Protein AF-A0A415KE57-F1 (afdb_monomer)

Structure (mmCIF, N/CA/C/O backbone):
data_AF-A0A415KE57-F1
#
_entry.id   AF-A0A415KE57-F1
#
loop_
_atom_site.group_PDB
_atom_site.id
_atom_site.type_symbol
_atom_site.label_atom_id
_atom_site.label_alt_id
_atom_site.label_comp_id
_atom_site.label_asym_id
_atom_site.label_entity_id
_atom_site.label_seq_id
_atom_site.pdbx_PDB_ins_code
_atom_site.Cartn_x
_atom_site.Cartn_y
_atom_site.Cartn_z
_atom_site.occupancy
_atom_site.B_iso_or_equiv
_atom_site.auth_seq_id
_atom_site.auth_comp_id
_atom_site.auth_asym_id
_atom_site.auth_atom_id
_atom_site.pdbx_PDB_model_num
ATOM 1 N N . MET A 1 1 ? 10.225 7.692 -14.573 1.00 84.50 1 MET A N 1
ATOM 2 C CA . MET A 1 1 ? 11.064 6.535 -14.187 1.00 84.50 1 MET A CA 1
ATOM 3 C C . MET A 1 1 ? 10.143 5.436 -13.690 1.00 84.50 1 MET A C 1
ATOM 5 O O . MET A 1 1 ? 9.185 5.787 -13.025 1.00 84.50 1 MET A O 1
ATOM 9 N N . MET A 1 2 ? 10.400 4.167 -14.015 1.00 92.06 2 MET A N 1
ATOM 10 C CA . MET A 1 2 ? 9.534 3.051 -13.606 1.00 92.06 2 MET A CA 1
ATOM 11 C C . MET A 1 2 ? 9.771 2.639 -12.150 1.00 92.06 2 MET A C 1
ATOM 13 O O . MET A 1 2 ? 10.895 2.737 -11.643 1.00 92.06 2 MET A O 1
ATOM 17 N N . PHE A 1 3 ? 8.728 2.112 -11.516 1.00 93.75 3 PHE A N 1
ATOM 18 C CA . PHE A 1 3 ? 8.760 1.558 -10.165 1.00 93.75 3 PHE A CA 1
ATOM 19 C C . PHE A 1 3 ? 8.166 0.154 -10.166 1.00 93.75 3 PHE A C 1
ATOM 21 O O . PHE A 1 3 ? 7.277 -0.143 -10.954 1.00 93.75 3 PHE A O 1
ATOM 28 N N . PHE A 1 4 ? 8.646 -0.715 -9.289 1.00 95.31 4 PHE A N 1
ATOM 29 C CA . PHE A 1 4 ? 8.115 -2.062 -9.125 1.00 95.31 4 PHE A CA 1
ATOM 30 C C . PHE A 1 4 ? 7.663 -2.251 -7.683 1.00 95.31 4 PHE A C 1
ATOM 32 O O . PHE A 1 4 ? 8.478 -2.098 -6.766 1.00 95.31 4 PHE A O 1
ATOM 39 N N . ILE A 1 5 ? 6.381 -2.564 -7.488 1.00 95.69 5 ILE A N 1
ATOM 40 C CA . ILE A 1 5 ? 5.836 -2.954 -6.186 1.00 95.69 5 ILE A CA 1
ATOM 41 C C . ILE A 1 5 ? 6.201 -4.417 -5.990 1.00 95.69 5 ILE A C 1
ATOM 43 O O . ILE A 1 5 ? 5.585 -5.313 -6.556 1.00 95.69 5 ILE A O 1
ATOM 47 N N . HIS A 1 6 ? 7.264 -4.651 -5.231 1.00 93.88 6 HIS A N 1
ATOM 48 C CA . HIS A 1 6 ? 7.857 -5.980 -5.116 1.00 93.88 6 HIS A CA 1
ATOM 49 C C . HIS A 1 6 ? 7.328 -6.774 -3.925 1.00 93.88 6 HIS A C 1
ATOM 51 O O . HIS A 1 6 ? 7.640 -7.957 -3.812 1.00 93.88 6 HIS A O 1
ATOM 57 N N . HIS A 1 7 ? 6.621 -6.124 -2.997 1.00 94.88 7 HIS A N 1
ATOM 58 C CA . HIS A 1 7 ? 6.052 -6.800 -1.841 1.00 94.88 7 HIS A CA 1
ATOM 59 C C . HIS A 1 7 ? 4.931 -5.986 -1.189 1.00 94.88 7 HIS A C 1
ATOM 61 O O . HIS A 1 7 ? 5.153 -4.859 -0.73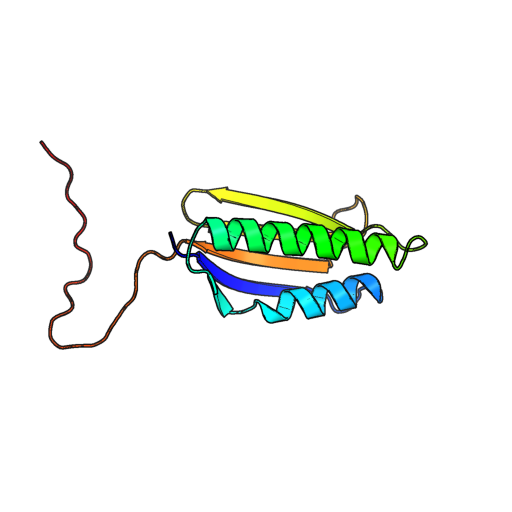3 1.00 94.88 7 HIS A O 1
ATOM 67 N N . VAL A 1 8 ? 3.761 -6.602 -1.061 1.00 95.31 8 VAL A N 1
ATOM 68 C CA . VAL A 1 8 ? 2.634 -6.141 -0.254 1.00 95.31 8 VAL A CA 1
ATOM 69 C C . VAL A 1 8 ? 2.437 -7.102 0.913 1.00 95.31 8 VAL A C 1
ATOM 71 O O . VAL A 1 8 ? 2.089 -8.269 0.745 1.00 95.31 8 VAL A O 1
ATOM 74 N N . GLN A 1 9 ? 2.604 -6.594 2.129 1.00 93.69 9 GLN A N 1
ATOM 75 C CA . GLN A 1 9 ? 2.351 -7.343 3.355 1.00 93.69 9 GLN A CA 1
ATOM 76 C C . GLN A 1 9 ? 1.005 -6.941 3.950 1.00 93.69 9 GLN A C 1
ATOM 78 O O . GLN A 1 9 ? 0.800 -5.769 4.246 1.00 93.69 9 GLN A O 1
ATOM 83 N N . THR A 1 10 ? 0.115 -7.903 4.193 1.00 92.62 10 THR A N 1
ATOM 84 C CA . THR A 1 10 ? -1.183 -7.678 4.857 1.00 92.62 10 THR A CA 1
ATOM 85 C C . THR A 1 10 ? -1.308 -8.455 6.156 1.00 92.62 10 THR A C 1
ATOM 87 O O . THR A 1 10 ? -0.847 -9.595 6.250 1.00 92.62 10 THR A O 1
ATOM 90 N N . TYR A 1 11 ? -2.022 -7.891 7.128 1.00 87.19 11 TYR A N 1
ATOM 91 C CA . TYR A 1 11 ? -2.293 -8.542 8.407 1.00 87.19 11 TYR A CA 1
ATOM 92 C C . TYR A 1 11 ? -3.720 -9.100 8.454 1.00 87.19 11 TYR A C 1
ATOM 94 O O . TYR A 1 11 ? -4.676 -8.431 8.076 1.00 87.19 11 TYR A O 1
ATOM 102 N N . LYS A 1 12 ? -3.870 -10.346 8.930 1.00 68.25 12 LYS A N 1
ATOM 103 C CA . LYS A 1 12 ? -5.166 -11.058 8.970 1.00 68.25 12 LYS A CA 1
ATOM 104 C C . LYS A 1 12 ? -6.052 -10.682 10.160 1.00 68.25 12 LYS A C 1
ATOM 106 O O . LYS A 1 12 ? -7.258 -10.872 10.093 1.00 68.25 12 LYS A O 1
ATOM 111 N N . ASN A 1 13 ? -5.474 -10.176 11.249 1.00 71.62 13 ASN A N 1
ATOM 112 C CA . ASN A 1 13 ? -6.212 -9.858 12.476 1.00 71.62 13 ASN A CA 1
ATOM 113 C C . ASN A 1 13 ? -6.616 -8.375 12.519 1.00 71.62 13 ASN A C 1
ATOM 115 O O . ASN A 1 13 ? -6.300 -7.649 13.459 1.00 71.62 13 ASN A O 1
ATOM 119 N N . VAL A 1 14 ? -7.253 -7.917 11.442 1.00 79.25 14 VAL A N 1
ATOM 120 C CA . VAL A 1 14 ? -7.732 -6.540 11.276 1.00 79.25 14 VAL A CA 1
ATOM 121 C C . VAL A 1 14 ? -9.259 -6.519 11.300 1.00 79.25 14 VAL A C 1
ATOM 123 O O . VAL A 1 14 ? -9.920 -7.518 11.023 1.00 79.25 14 VAL A O 1
ATOM 126 N N . ASN A 1 15 ? -9.847 -5.379 11.657 1.00 85.00 15 ASN A N 1
ATOM 127 C CA . ASN A 1 15 ? -11.295 -5.196 11.547 1.00 85.00 15 ASN A CA 1
ATOM 128 C C . ASN A 1 15 ? -11.740 -5.207 10.069 1.00 85.00 15 ASN A C 1
ATOM 130 O O . ASN A 1 15 ? -10.916 -5.104 9.164 1.00 85.00 15 ASN A O 1
ATOM 134 N N . ARG A 1 16 ? -13.055 -5.264 9.815 1.00 89.38 16 ARG A N 1
ATOM 135 C CA . ARG A 1 16 ? -13.619 -5.262 8.449 1.00 89.38 16 ARG A CA 1
ATOM 136 C C . ARG A 1 16 ? -13.072 -4.125 7.570 1.00 89.38 16 ARG A C 1
ATOM 138 O O . ARG A 1 16 ? -12.769 -4.349 6.408 1.00 89.38 16 ARG A O 1
ATOM 145 N N . LYS A 1 17 ? -12.888 -2.932 8.147 1.00 91.00 17 LYS A N 1
ATOM 146 C CA . LYS A 1 17 ? -12.272 -1.779 7.476 1.00 91.00 17 LYS A CA 1
ATOM 147 C C . LYS A 1 17 ? -10.840 -2.080 7.012 1.00 91.00 17 LYS A C 1
ATOM 149 O O . LYS A 1 17 ? -10.496 -1.813 5.869 1.00 91.00 17 LYS A O 1
ATOM 154 N N . GLY A 1 18 ? -10.004 -2.617 7.899 1.00 91.81 18 GLY A N 1
ATOM 155 C CA . GLY A 1 18 ? -8.637 -3.005 7.565 1.00 91.81 18 GLY A CA 1
ATOM 156 C C . GLY A 1 18 ? -8.586 -4.166 6.574 1.00 91.81 18 GLY A C 1
ATOM 157 O O . GLY A 1 18 ? -7.690 -4.197 5.744 1.00 91.81 18 GLY A O 1
ATOM 158 N N . GLN A 1 19 ? -9.560 -5.078 6.613 1.00 92.25 19 GLN A N 1
ATOM 159 C CA . GLN A 1 19 ? -9.652 -6.173 5.651 1.00 92.25 19 GLN A CA 1
ATOM 160 C C . GLN A 1 19 ? -9.888 -5.647 4.228 1.00 92.25 19 GLN A C 1
ATOM 162 O O . GLN A 1 19 ? -9.130 -6.011 3.336 1.00 92.25 19 GLN A O 1
ATOM 167 N N . GLU A 1 20 ? -10.839 -4.725 4.035 1.00 94.50 20 GLU A N 1
ATOM 168 C CA . GLU A 1 20 ? -11.077 -4.098 2.722 1.00 94.50 20 GLU A CA 1
ATOM 169 C C . GLU A 1 20 ? -9.830 -3.354 2.211 1.00 94.50 20 GLU A C 1
ATOM 171 O O . GLU A 1 20 ? -9.478 -3.462 1.039 1.00 94.50 20 GLU A O 1
ATOM 176 N N . MET A 1 21 ? -9.105 -2.665 3.101 1.00 95.00 21 MET A N 1
ATOM 177 C CA . MET A 1 21 ? -7.829 -2.027 2.757 1.00 95.00 21 MET A CA 1
ATOM 178 C C . MET A 1 21 ? -6.759 -3.049 2.333 1.00 95.00 21 MET A C 1
ATOM 180 O O . MET A 1 21 ? -6.019 -2.813 1.380 1.00 95.00 21 MET A O 1
ATOM 184 N N . CYS A 1 22 ? -6.662 -4.184 3.032 1.00 94.50 22 CYS A N 1
ATOM 185 C CA . CYS A 1 22 ? -5.738 -5.266 2.690 1.00 94.50 22 CYS A CA 1
ATOM 186 C C . CYS A 1 22 ? -6.064 -5.883 1.325 1.00 94.50 22 CYS A C 1
ATOM 188 O O . CYS A 1 22 ? -5.150 -6.120 0.539 1.00 94.50 22 CYS A O 1
ATOM 190 N N . GLU A 1 23 ? -7.344 -6.133 1.042 1.00 94.50 23 GLU A N 1
ATOM 191 C CA . GLU A 1 23 ? -7.806 -6.670 -0.243 1.00 94.50 23 GLU A CA 1
ATOM 192 C C . GLU A 1 23 ? -7.477 -5.712 -1.393 1.00 94.50 23 GLU A C 1
ATOM 194 O O . GLU A 1 23 ? -6.937 -6.147 -2.410 1.00 94.50 23 GLU A O 1
ATOM 199 N N . PHE A 1 24 ? -7.708 -4.408 -1.200 1.00 95.31 24 PHE A N 1
ATOM 200 C CA . PHE A 1 24 ? -7.306 -3.379 -2.159 1.00 95.31 24 PHE A CA 1
ATOM 201 C C . PHE A 1 24 ? -5.789 -3.380 -2.388 1.00 95.31 24 PHE A C 1
ATOM 203 O O . PHE A 1 24 ? -5.338 -3.465 -3.526 1.00 95.31 24 PHE A O 1
ATOM 210 N N . ALA A 1 25 ? -4.987 -3.350 -1.318 1.00 95.25 25 ALA A N 1
ATOM 211 C CA . ALA A 1 25 ? -3.531 -3.288 -1.430 1.00 95.25 25 ALA A CA 1
ATOM 212 C C . ALA A 1 25 ? -2.930 -4.521 -2.127 1.00 95.25 25 ALA A C 1
ATOM 214 O O . ALA A 1 25 ? -1.988 -4.388 -2.906 1.00 95.25 25 ALA A O 1
ATOM 215 N N . GLN A 1 26 ? -3.472 -5.717 -1.871 1.00 95.00 26 GLN A N 1
ATOM 216 C CA . GLN A 1 26 ? -2.991 -6.971 -2.465 1.00 95.00 26 GLN A CA 1
ATOM 217 C C . GLN A 1 26 ? -3.128 -7.017 -3.988 1.00 95.00 26 GLN A C 1
ATOM 219 O O . GLN A 1 26 ? -2.338 -7.698 -4.634 1.00 95.00 26 GLN A O 1
ATOM 224 N N . ALA A 1 27 ? -4.068 -6.271 -4.576 1.00 95.00 27 ALA A N 1
ATOM 225 C CA . ALA A 1 27 ? -4.210 -6.190 -6.030 1.00 95.00 27 ALA A CA 1
ATOM 226 C C . ALA A 1 27 ? -2.973 -5.589 -6.729 1.00 95.00 27 ALA A C 1
ATOM 228 O O . ALA A 1 27 ? -2.787 -5.788 -7.928 1.00 95.00 27 ALA A O 1
ATOM 229 N N . TYR A 1 28 ? -2.129 -4.876 -5.977 1.00 94.94 28 TYR A N 1
ATOM 230 C CA . TYR A 1 28 ? -0.929 -4.210 -6.474 1.00 94.94 28 TYR A CA 1
ATOM 231 C C . TYR A 1 28 ? 0.363 -4.978 -6.135 1.00 94.94 28 TYR A C 1
ATOM 233 O O . TYR A 1 28 ? 1.454 -4.465 -6.377 1.00 94.94 28 TYR A O 1
ATOM 241 N N . ASP A 1 29 ? 0.288 -6.195 -5.585 1.00 95.62 29 ASP A N 1
ATOM 242 C CA . ASP A 1 29 ? 1.486 -7.012 -5.357 1.00 95.62 29 ASP A CA 1
ATOM 243 C C . ASP A 1 29 ? 2.099 -7.480 -6.685 1.00 95.62 29 ASP A C 1
ATOM 245 O O . ASP A 1 29 ? 1.414 -8.019 -7.555 1.00 95.62 29 ASP A O 1
ATOM 249 N N . GLY A 1 30 ? 3.404 -7.259 -6.856 1.00 94.50 30 GLY A N 1
ATOM 250 C CA . GLY A 1 30 ? 4.140 -7.716 -8.032 1.00 94.50 30 GLY A CA 1
ATOM 251 C C . GLY A 1 30 ? 3.850 -6.938 -9.317 1.00 94.50 30 GLY A C 1
ATOM 252 O O . GLY A 1 30 ? 4.070 -7.477 -10.404 1.00 94.50 30 GLY A O 1
ATOM 253 N N . ILE A 1 31 ? 3.373 -5.691 -9.234 1.00 95.12 31 ILE A N 1
ATOM 254 C CA . ILE A 1 31 ? 3.078 -4.879 -10.423 1.00 95.12 31 ILE A CA 1
ATOM 255 C C . ILE A 1 31 ? 4.195 -3.887 -10.767 1.00 95.12 31 ILE A C 1
ATOM 257 O O . ILE A 1 31 ? 4.888 -3.342 -9.902 1.00 95.12 31 ILE A O 1
ATOM 261 N N . LEU A 1 32 ? 4.319 -3.601 -12.063 1.00 95.06 32 LEU A N 1
ATOM 262 C CA . LEU A 1 32 ? 5.174 -2.548 -12.604 1.00 95.06 32 LEU A CA 1
ATOM 263 C C . LEU A 1 32 ? 4.361 -1.262 -12.816 1.00 95.06 32 LEU A C 1
ATOM 265 O O . LEU A 1 32 ? 3.349 -1.266 -13.512 1.00 95.06 32 LEU A O 1
ATOM 269 N N . VAL A 1 33 ? 4.850 -0.154 -12.271 1.00 94.38 33 VAL A N 1
ATOM 270 C CA . VAL A 1 33 ? 4.298 1.195 -12.426 1.00 94.38 33 VAL A CA 1
ATOM 271 C C . VAL A 1 33 ? 5.169 1.967 -13.422 1.00 94.38 33 VAL A C 1
ATOM 273 O O . VAL A 1 33 ? 6.389 2.053 -13.260 1.00 94.38 33 VAL A O 1
ATOM 276 N N . GLN A 1 34 ? 4.552 2.493 -14.484 1.00 91.62 34 GLN A N 1
ATOM 277 C CA . GLN A 1 34 ? 5.257 2.969 -15.686 1.00 91.62 34 GLN A CA 1
ATOM 278 C C . GLN A 1 34 ? 6.128 4.208 -15.449 1.00 91.62 34 GLN A C 1
ATOM 280 O O . GLN A 1 34 ? 7.226 4.334 -15.998 1.00 91.62 34 GLN A O 1
ATOM 285 N N . ASP A 1 35 ? 5.658 5.134 -14.628 1.00 91.69 35 ASP A N 1
ATOM 286 C CA . ASP A 1 35 ? 6.311 6.419 -14.442 1.00 91.69 35 ASP A CA 1
ATOM 287 C C . ASP A 1 35 ? 5.961 7.046 -13.086 1.00 91.69 35 ASP A C 1
ATOM 289 O O . ASP A 1 35 ? 5.236 6.478 -12.271 1.00 91.69 35 ASP A O 1
ATOM 293 N N . GLU A 1 36 ? 6.539 8.217 -12.828 1.00 90.81 36 GLU A N 1
ATOM 294 C CA . GLU A 1 36 ? 6.370 8.934 -11.564 1.00 90.81 36 GLU A CA 1
ATOM 295 C C . GLU A 1 36 ? 4.959 9.503 -11.402 1.00 90.81 36 GLU A C 1
ATOM 297 O O . GLU A 1 36 ? 4.445 9.508 -10.290 1.00 90.81 36 GLU A O 1
ATOM 302 N N . CYS A 1 37 ? 4.301 9.899 -12.496 1.00 93.00 37 CYS A N 1
ATOM 303 C CA . CYS A 1 37 ? 2.924 10.380 -12.452 1.00 93.00 37 CYS A CA 1
ATOM 304 C C . CYS A 1 37 ? 1.963 9.231 -12.133 1.00 93.00 37 CYS A C 1
ATOM 306 O O . CYS A 1 37 ? 1.069 9.396 -11.305 1.00 93.00 37 CYS A O 1
ATOM 308 N N . ALA A 1 38 ? 2.191 8.045 -12.707 1.00 94.69 38 ALA A N 1
ATOM 309 C CA . ALA A 1 38 ? 1.454 6.837 -12.340 1.00 94.69 38 ALA A CA 1
ATOM 310 C C . ALA A 1 38 ? 1.682 6.445 -10.866 1.00 94.69 38 ALA A C 1
ATOM 312 O O . ALA A 1 38 ? 0.746 6.029 -10.188 1.00 94.69 38 ALA A O 1
ATOM 313 N N . MET A 1 39 ? 2.903 6.616 -10.348 1.00 93.12 39 MET A N 1
ATOM 314 C CA . MET A 1 39 ? 3.222 6.333 -8.945 1.00 93.12 39 MET A CA 1
ATOM 315 C C . MET A 1 39 ? 2.570 7.326 -7.971 1.00 93.12 39 MET A C 1
ATOM 317 O O . MET A 1 39 ? 2.064 6.915 -6.928 1.00 93.12 39 MET A O 1
ATOM 321 N N . ASP A 1 40 ? 2.556 8.617 -8.310 1.00 92.50 40 ASP A N 1
ATOM 322 C CA . ASP A 1 40 ? 1.871 9.658 -7.534 1.00 92.50 40 ASP A CA 1
ATOM 323 C C . ASP A 1 40 ? 0.347 9.477 -7.571 1.00 92.50 40 ASP A C 1
ATOM 325 O O . ASP A 1 40 ? -0.309 9.531 -6.532 1.00 92.50 40 ASP A O 1
ATOM 329 N N . SER A 1 41 ? -0.201 9.136 -8.743 1.00 95.56 41 SER A N 1
ATOM 330 C CA . SER A 1 41 ? -1.622 8.798 -8.898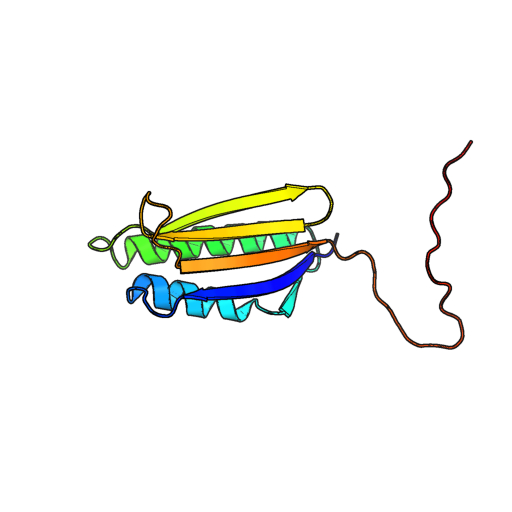 1.00 95.56 41 SER A CA 1
ATOM 331 C C . SER A 1 41 ? -1.999 7.612 -8.015 1.00 95.56 41 SER A C 1
ATOM 333 O O . SER A 1 41 ? -2.946 7.705 -7.241 1.00 95.56 41 SER A O 1
ATOM 335 N N . LEU A 1 42 ? -1.205 6.536 -8.047 1.00 95.12 42 LEU A N 1
ATOM 336 C CA . LEU A 1 42 ? -1.435 5.364 -7.209 1.00 95.12 42 LEU A CA 1
ATOM 337 C C . LEU A 1 42 ? -1.380 5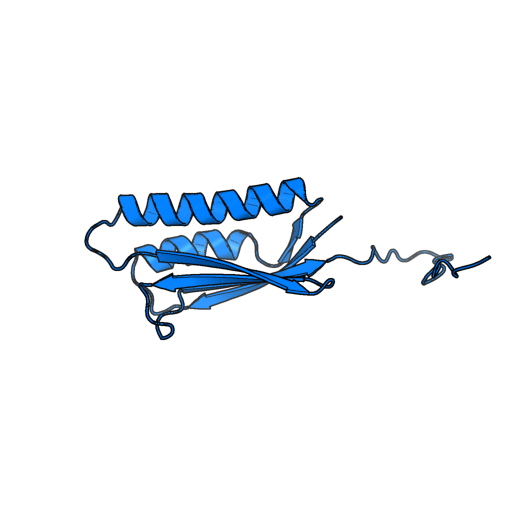.712 -5.717 1.00 95.12 42 LEU A C 1
ATOM 339 O O . LEU A 1 42 ? -2.220 5.265 -4.940 1.00 95.12 42 LEU A O 1
ATOM 343 N N . LYS A 1 43 ? -0.416 6.536 -5.299 1.00 94.31 43 LYS A N 1
ATOM 344 C CA . LYS A 1 43 ? -0.344 7.022 -3.917 1.00 94.31 43 LYS A CA 1
ATOM 345 C C . LYS A 1 43 ? -1.630 7.758 -3.521 1.00 94.31 43 LYS A C 1
ATOM 347 O O . LYS A 1 43 ? -2.181 7.483 -2.457 1.00 94.31 43 LYS A O 1
ATOM 352 N N . CYS A 1 44 ? -2.116 8.646 -4.388 1.00 95.31 44 CYS A N 1
ATOM 353 C CA . CYS A 1 44 ? -3.349 9.394 -4.169 1.00 95.31 44 CYS A CA 1
ATOM 354 C C . CYS A 1 44 ? -4.569 8.464 -4.057 1.00 95.31 44 CYS A C 1
ATOM 356 O O . CYS A 1 44 ? -5.384 8.646 -3.155 1.00 95.31 44 CYS A O 1
ATOM 358 N N . GLU A 1 45 ? -4.652 7.413 -4.883 1.00 96.31 45 GLU A N 1
ATOM 359 C CA . GLU A 1 45 ? -5.703 6.390 -4.774 1.00 96.31 45 GLU A CA 1
ATOM 360 C C . GLU A 1 45 ? -5.684 5.692 -3.404 1.00 96.31 45 GLU A C 1
ATOM 362 O O . GLU A 1 45 ? -6.728 5.537 -2.772 1.00 96.31 45 GLU A O 1
ATOM 367 N N . PHE A 1 46 ? -4.506 5.329 -2.882 1.00 95.44 46 PHE A N 1
ATOM 368 C CA . PHE A 1 46 ? -4.389 4.767 -1.529 1.00 95.44 46 PHE A CA 1
ATOM 369 C C . PHE A 1 46 ? -4.878 5.743 -0.445 1.00 95.44 46 PHE A C 1
ATOM 371 O O . PHE A 1 46 ? -5.554 5.331 0.503 1.00 95.44 46 PHE A O 1
ATOM 378 N N . GLU A 1 47 ? -4.549 7.032 -0.564 1.00 95.56 47 GLU A N 1
ATOM 379 C CA . GLU A 1 47 ? -5.016 8.073 0.359 1.00 95.56 47 GLU A CA 1
ATOM 380 C C . GLU A 1 47 ? -6.543 8.259 0.289 1.00 95.56 47 GLU A C 1
ATOM 382 O O . GLU A 1 47 ? -7.201 8.401 1.328 1.00 95.56 47 GLU A O 1
ATOM 387 N N . GLU A 1 48 ? -7.121 8.194 -0.912 1.00 97.00 48 GLU A N 1
ATOM 388 C CA . GLU A 1 48 ? -8.562 8.298 -1.140 1.00 97.00 48 GLU A CA 1
ATOM 389 C C . GLU A 1 48 ? -9.320 7.088 -0.580 1.00 97.00 48 GLU A C 1
ATOM 391 O O . GLU A 1 48 ? -10.280 7.267 0.171 1.00 97.00 48 GLU A O 1
ATOM 396 N N . VAL A 1 49 ? -8.844 5.864 -0.825 1.00 96.44 49 VAL A N 1
ATOM 397 C CA . VAL A 1 49 ? -9.438 4.638 -0.260 1.00 96.44 49 VAL A CA 1
ATOM 398 C C . VAL A 1 49 ? -9.398 4.662 1.269 1.00 96.44 49 VAL A C 1
ATOM 400 O O . VAL A 1 49 ? -10.381 4.323 1.931 1.00 96.44 49 VAL A O 1
ATOM 403 N N . VAL A 1 50 ? -8.296 5.129 1.869 1.00 95.38 50 VAL A N 1
ATOM 404 C CA . VAL A 1 50 ? -8.207 5.320 3.327 1.00 95.38 50 VAL A CA 1
ATOM 405 C C . VAL A 1 50 ? -9.273 6.297 3.828 1.00 95.38 50 VAL A C 1
ATOM 407 O O . VAL A 1 50 ? -9.877 6.065 4.884 1.00 95.38 50 VAL A O 1
ATOM 410 N N . LYS A 1 51 ? -9.518 7.386 3.095 1.00 95.75 51 LYS A N 1
ATOM 411 C CA . LYS A 1 51 ? -10.548 8.371 3.429 1.00 95.75 51 LYS A CA 1
ATOM 412 C C . LYS A 1 51 ? -11.952 7.770 3.300 1.00 95.75 51 LYS A C 1
ATOM 414 O O . LYS A 1 51 ? -12.697 7.810 4.280 1.00 95.75 51 LYS A O 1
ATOM 419 N N . GLU A 1 52 ? -12.268 7.130 2.176 1.00 96.69 52 GLU A N 1
ATOM 420 C CA . GLU A 1 52 ? -13.566 6.494 1.924 1.00 96.69 52 GLU A CA 1
ATOM 421 C C . GLU A 1 52 ? -13.892 5.444 2.996 1.00 96.69 52 GLU A C 1
ATOM 423 O O . GLU A 1 52 ? -14.961 5.469 3.610 1.00 96.69 52 GLU A O 1
ATOM 428 N N . LEU A 1 53 ? -12.941 4.561 3.312 1.00 95.19 53 LEU A N 1
ATOM 429 C CA . LEU A 1 53 ? -13.110 3.540 4.346 1.00 95.19 5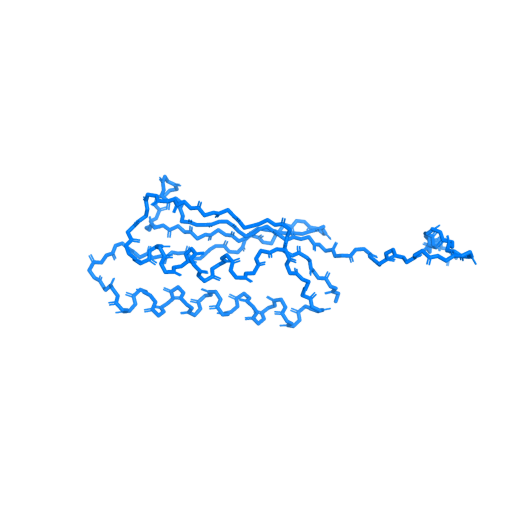3 LEU A CA 1
ATOM 430 C C . LEU A 1 53 ? -13.303 4.147 5.742 1.00 95.19 53 LEU A C 1
ATOM 432 O O . LEU A 1 53 ? -14.024 3.593 6.580 1.00 95.19 53 LEU A O 1
ATOM 436 N N . ASN A 1 54 ? -12.677 5.289 6.026 1.00 94.62 54 ASN A N 1
ATOM 437 C CA . ASN A 1 54 ? -12.899 6.011 7.274 1.00 94.62 54 ASN A CA 1
ATOM 438 C C . ASN A 1 54 ? -14.294 6.637 7.358 1.00 94.62 54 ASN A C 1
ATOM 440 O O . ASN A 1 54 ? -14.892 6.588 8.434 1.00 94.62 54 ASN A O 1
ATOM 444 N N . GLU A 1 55 ? -14.815 7.169 6.253 1.00 95.50 55 GLU A N 1
ATOM 445 C CA . GLU A 1 55 ? -16.171 7.723 6.157 1.00 95.50 55 GLU A CA 1
ATOM 446 C C . GLU A 1 55 ? -17.246 6.627 6.213 1.00 95.50 55 GLU A C 1
ATOM 448 O O . GLU A 1 55 ? -18.243 6.776 6.919 1.00 95.50 55 GLU A O 1
ATOM 453 N N . LYS A 1 56 ? -17.007 5.483 5.561 1.00 96.12 56 LYS A N 1
ATOM 454 C CA . LYS A 1 56 ? -17.887 4.302 5.562 1.00 96.12 56 LYS A CA 1
ATOM 455 C C . LYS A 1 56 ? -18.037 3.668 6.948 1.00 96.12 56 LYS A C 1
ATOM 457 O O . LYS A 1 56 ? -19.087 3.117 7.277 1.00 96.12 56 LYS A O 1
ATOM 462 N N . TYR A 1 57 ? -17.000 3.750 7.783 1.00 92.81 57 TYR A N 1
ATOM 463 C CA . TYR A 1 57 ? -16.975 3.163 9.127 1.00 92.81 57 TYR A CA 1
ATOM 464 C C . TYR A 1 57 ? -16.530 4.192 10.188 1.00 92.81 57 TYR A C 1
ATOM 466 O O . TYR A 1 57 ? -15.431 4.063 10.757 1.00 92.81 57 TYR A O 1
ATOM 474 N N . PRO A 1 58 ? -17.382 5.185 10.513 1.00 89.94 58 PRO A N 1
ATOM 475 C CA . PRO A 1 58 ? -17.016 6.316 11.371 1.00 89.94 58 PRO A CA 1
ATOM 476 C C . PRO A 1 58 ? -16.802 5.920 12.840 1.00 89.94 58 PRO A C 1
ATOM 478 O O . PRO A 1 58 ? -16.034 6.56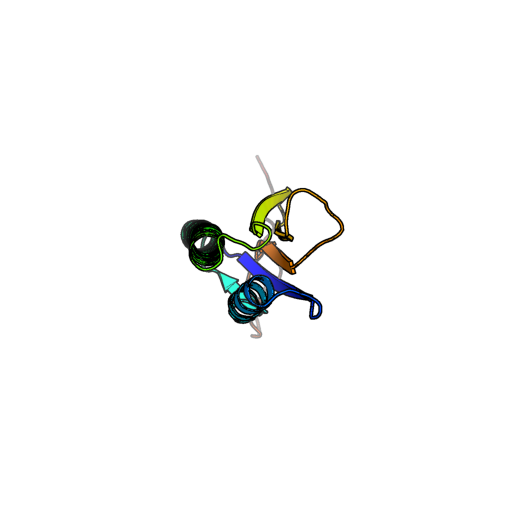1 13.551 1.00 89.94 58 PRO A O 1
ATOM 481 N N . ASN A 1 59 ? -17.435 4.830 13.289 1.00 89.94 59 ASN A N 1
ATOM 482 C CA . ASN A 1 59 ? -17.353 4.335 14.670 1.00 89.94 59 ASN A CA 1
ATOM 483 C C . ASN A 1 59 ? -16.130 3.436 14.937 1.00 89.94 59 ASN A C 1
ATOM 485 O O . ASN A 1 59 ? -15.921 2.990 16.062 1.00 89.94 59 ASN A O 1
ATOM 489 N N . GLN A 1 60 ? -15.336 3.119 13.910 1.00 88.44 60 GLN A N 1
ATOM 490 C CA . GLN A 1 60 ? -14.127 2.301 14.040 1.00 88.44 60 GLN A CA 1
ATOM 491 C C . GLN A 1 60 ? -12.880 3.189 14.087 1.00 88.44 60 GLN A C 1
ATOM 493 O O . GLN A 1 60 ? -12.886 4.300 13.557 1.00 88.44 60 GLN A O 1
ATOM 498 N N . LYS A 1 61 ? -11.770 2.670 14.638 1.00 89.19 61 LYS A N 1
ATOM 499 C CA . LYS A 1 61 ? -10.462 3.350 14.580 1.00 89.19 61 LYS A CA 1
ATOM 500 C C . LYS A 1 61 ? -10.154 3.810 13.148 1.00 89.19 61 LYS A C 1
ATOM 502 O O . LYS A 1 61 ? -10.468 3.108 12.180 1.00 89.19 61 LYS A O 1
ATOM 507 N N . LYS A 1 62 ? -9.577 5.007 13.022 1.00 91.56 62 LYS A N 1
ATOM 508 C CA . LYS A 1 62 ? -9.253 5.600 11.722 1.00 91.56 62 LYS A CA 1
ATOM 509 C C . LYS A 1 62 ? -8.041 4.910 11.107 1.00 91.56 62 LYS A C 1
ATOM 511 O O . LYS A 1 62 ? -7.053 4.702 11.804 1.00 91.56 62 LYS A O 1
ATOM 516 N N . LEU A 1 63 ? -8.113 4.584 9.824 1.00 93.12 63 LEU A N 1
ATOM 517 C CA . LEU A 1 63 ? -6.936 4.252 9.033 1.00 93.12 63 LEU A CA 1
ATOM 518 C C . LEU A 1 63 ? -6.095 5.512 8.836 1.00 93.12 63 LEU A C 1
ATOM 520 O O . LEU A 1 63 ? -6.646 6.592 8.613 1.00 93.12 63 LEU A O 1
ATOM 524 N N . LYS A 1 64 ? -4.776 5.362 8.909 1.00 92.62 64 LYS A N 1
ATOM 525 C CA . LYS A 1 64 ? -3.809 6.398 8.556 1.00 92.62 64 LYS A CA 1
ATOM 526 C C . LYS A 1 64 ? -2.860 5.856 7.506 1.00 92.62 64 LYS A C 1
ATOM 528 O O . LYS A 1 64 ? -2.290 4.785 7.703 1.00 92.62 64 LYS A O 1
ATOM 533 N N . PHE A 1 65 ? -2.693 6.619 6.435 1.00 93.69 65 PHE A N 1
ATOM 534 C CA . PHE A 1 65 ? -1.676 6.391 5.423 1.00 93.69 65 PHE A CA 1
ATOM 535 C C . PHE A 1 65 ? -0.397 7.136 5.809 1.00 93.69 65 PHE A C 1
ATOM 537 O O . PHE A 1 65 ? -0.450 8.297 6.218 1.00 93.69 65 PHE A O 1
ATOM 544 N N . ASN A 1 66 ? 0.747 6.475 5.682 1.00 90.88 66 ASN A N 1
ATOM 545 C CA . ASN A 1 66 ? 2.054 7.092 5.823 1.00 90.88 66 ASN A CA 1
ATOM 546 C C . ASN A 1 66 ? 2.952 6.622 4.676 1.00 90.88 66 ASN A C 1
ATOM 548 O O . ASN A 1 66 ? 3.385 5.467 4.638 1.00 90.88 66 ASN A O 1
ATOM 552 N N . GLY A 1 67 ? 3.196 7.531 3.734 1.00 84.25 67 GLY A N 1
ATOM 553 C CA . GLY A 1 67 ? 4.091 7.311 2.610 1.00 84.25 67 GLY A CA 1
ATOM 554 C C . GLY A 1 67 ? 5.507 7.721 2.979 1.00 84.25 67 GLY A C 1
ATOM 555 O O . GLY A 1 67 ? 5.837 8.903 2.897 1.00 84.25 67 GLY A O 1
ATOM 556 N N . HIS A 1 68 ? 6.345 6.762 3.373 1.00 75.31 68 HIS A N 1
ATOM 557 C CA . HIS A 1 68 ? 7.764 7.027 3.545 1.00 75.31 68 HIS A CA 1
ATOM 558 C C . HIS A 1 68 ? 8.456 6.873 2.189 1.00 75.31 68 HIS A C 1
ATOM 560 O O . HIS A 1 68 ? 8.661 5.762 1.691 1.00 75.31 68 HIS A O 1
ATOM 566 N N . ASN A 1 69 ? 8.817 8.003 1.584 1.00 67.50 69 ASN A N 1
ATOM 567 C CA . ASN A 1 69 ? 9.734 7.995 0.453 1.00 67.50 69 ASN A CA 1
ATOM 568 C C . ASN A 1 69 ? 11.102 7.585 1.004 1.00 67.50 69 ASN A C 1
ATOM 570 O O . ASN A 1 69 ? 11.695 8.330 1.780 1.00 67.50 69 ASN A O 1
ATOM 574 N N . GLY A 1 70 ? 11.560 6.379 0.672 1.00 60.22 70 GLY A N 1
ATOM 575 C CA . GLY A 1 70 ? 12.927 5.977 0.980 1.00 60.22 70 GLY A CA 1
ATOM 576 C C . GLY A 1 70 ? 13.928 6.762 0.129 1.00 60.22 70 GLY A C 1
ATOM 577 O O . GLY A 1 70 ? 13.558 7.603 -0.694 1.00 60.22 70 GLY A O 1
ATOM 578 N N . ASP A 1 71 ? 15.211 6.482 0.342 1.00 61.41 71 ASP A N 1
ATOM 579 C CA . ASP A 1 71 ? 16.316 6.998 -0.465 1.00 61.41 71 ASP A CA 1
ATOM 580 C C . ASP A 1 71 ? 16.149 6.725 -1.976 1.00 61.41 71 ASP A C 1
ATOM 582 O O . ASP A 1 71 ? 15.217 6.067 -2.436 1.00 61.41 71 ASP A O 1
ATOM 586 N N . SER A 1 72 ? 17.126 7.184 -2.764 1.00 64.62 72 SER A N 1
ATOM 587 C CA . SER A 1 72 ? 17.205 7.130 -4.238 1.00 64.62 72 SER A CA 1
ATOM 588 C C . SER A 1 72 ? 16.861 5.785 -4.928 1.00 64.62 72 SER A C 1
ATOM 590 O O . SER A 1 72 ? 16.783 5.739 -6.160 1.00 64.62 72 SER A O 1
ATOM 592 N N . SER A 1 73 ? 16.680 4.691 -4.183 1.00 77.31 73 SER A N 1
ATOM 593 C CA . SER A 1 73 ? 16.406 3.327 -4.646 1.00 77.31 73 SER A CA 1
ATOM 594 C C . SER A 1 73 ? 14.947 2.859 -4.511 1.00 77.31 73 SER A C 1
ATOM 596 O O . SER A 1 73 ? 14.593 1.885 -5.178 1.00 77.31 73 SER A O 1
ATOM 598 N N . GLY A 1 74 ? 14.082 3.509 -3.723 1.00 85.69 74 GLY A N 1
ATOM 599 C CA . GLY A 1 74 ? 12.716 3.018 -3.493 1.00 85.69 74 GLY A CA 1
ATOM 600 C C . GLY A 1 74 ? 12.031 3.611 -2.265 1.00 85.69 74 GLY A C 1
ATOM 601 O O . GLY A 1 74 ? 12.472 4.613 -1.719 1.00 85.69 74 GLY A O 1
ATOM 602 N N . GLY A 1 75 ? 10.938 2.996 -1.821 1.00 91.81 75 GLY A N 1
ATOM 603 C CA . GLY A 1 75 ? 10.203 3.452 -0.646 1.00 91.81 75 GLY A CA 1
ATOM 604 C C . GLY A 1 75 ? 9.231 2.418 -0.102 1.00 91.81 75 GLY A C 1
ATOM 605 O O . GLY A 1 75 ? 9.097 1.308 -0.626 1.00 91.81 75 GLY A O 1
ATOM 606 N N . GLN A 1 76 ? 8.566 2.788 0.987 1.00 93.00 76 GLN A N 1
ATOM 607 C CA . GLN A 1 76 ? 7.537 1.960 1.595 1.00 93.00 76 GLN A CA 1
ATOM 608 C C . GLN A 1 76 ? 6.365 2.823 2.051 1.00 93.00 76 GLN A C 1
ATOM 610 O O . GLN A 1 76 ? 6.529 3.834 2.736 1.00 93.00 76 GLN A O 1
ATOM 615 N N . TRP A 1 77 ? 5.161 2.390 1.704 1.00 94.31 77 TRP A N 1
ATOM 616 C CA . TRP A 1 77 ? 3.933 2.924 2.270 1.00 94.31 77 TRP A CA 1
ATOM 617 C C . TRP A 1 77 ? 3.446 2.012 3.384 1.00 94.31 77 TRP A C 1
ATOM 619 O O . TRP A 1 77 ? 3.507 0.788 3.280 1.00 94.31 77 TRP A O 1
ATOM 629 N N . SER A 1 78 ? 2.964 2.622 4.459 1.00 92.75 78 SER A N 1
ATOM 630 C CA . SER A 1 78 ? 2.416 1.924 5.616 1.00 92.75 78 SER A CA 1
ATOM 631 C C . SER A 1 78 ? 1.017 2.438 5.905 1.00 92.75 78 SER A C 1
ATOM 633 O O . SER A 1 78 ? 0.768 3.646 5.900 1.00 92.75 78 SER A O 1
ATOM 635 N N . ILE A 1 79 ? 0.097 1.510 6.149 1.00 93.38 79 ILE A N 1
ATOM 636 C CA . ILE A 1 79 ? -1.259 1.821 6.574 1.00 93.38 79 ILE A CA 1
ATOM 637 C C . ILE A 1 79 ? -1.483 1.179 7.938 1.00 93.38 79 ILE A C 1
ATOM 639 O O . ILE A 1 79 ? -1.263 -0.022 8.118 1.00 93.38 79 ILE A O 1
ATOM 643 N N . LYS A 1 80 ? -1.937 1.982 8.904 1.00 91.88 80 LYS A N 1
ATOM 644 C CA . LYS A 1 80 ? -2.179 1.549 10.288 1.00 91.88 80 LYS A CA 1
ATOM 645 C C . LYS A 1 80 ?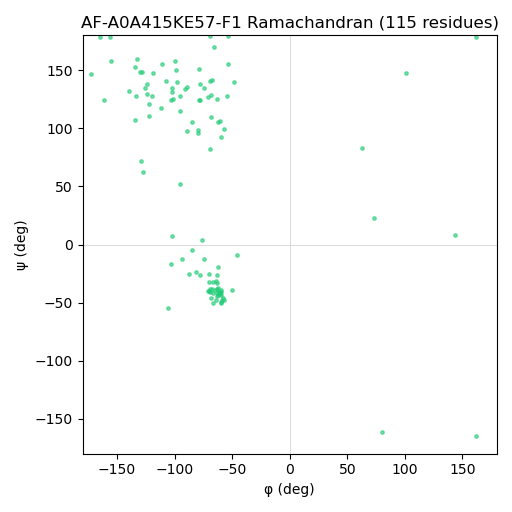 -3.527 2.006 10.833 1.00 91.88 80 LYS A C 1
ATOM 647 O O . LYS A 1 80 ? -4.126 2.954 10.326 1.00 91.88 80 LYS A O 1
ATOM 652 N N . LEU A 1 81 ? -4.002 1.327 11.878 1.00 89.44 81 LEU A N 1
ATOM 653 C CA . LEU A 1 81 ? -5.227 1.676 12.604 1.00 89.44 81 LEU A CA 1
ATOM 654 C C . LEU A 1 81 ? -4.9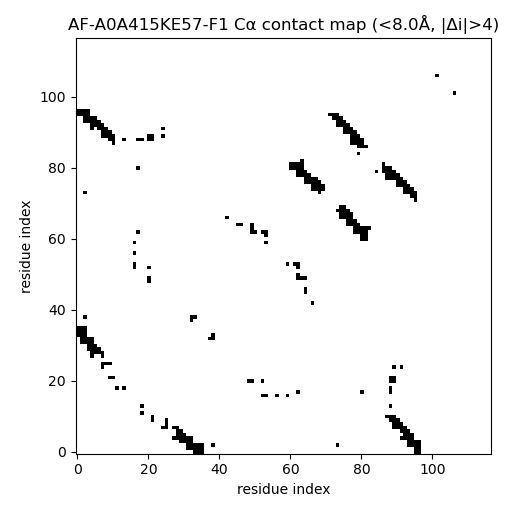17 2.530 13.840 1.00 89.44 81 LEU A C 1
ATOM 656 O O . LEU A 1 81 ? -4.378 2.049 14.834 1.00 89.44 81 LEU A O 1
ATOM 660 N N . GLY A 1 82 ? -5.386 3.775 13.829 1.00 84.50 82 GLY A N 1
ATOM 661 C CA . GLY A 1 82 ? -5.182 4.739 14.908 1.00 84.50 82 GLY A CA 1
ATOM 662 C C . GLY A 1 82 ? -3.807 5.408 14.863 1.00 84.50 82 GLY A C 1
ATOM 663 O O . GLY A 1 82 ? -3.151 5.455 13.826 1.00 84.50 82 GLY A O 1
ATOM 664 N N . ASP A 1 83 ? -3.405 5.986 15.993 1.00 76.31 83 ASP A N 1
ATOM 665 C CA . ASP A 1 83 ? -2.107 6.662 16.147 1.00 76.31 83 ASP A CA 1
ATOM 666 C C . ASP A 1 83 ? -0.976 5.716 16.571 1.00 76.31 83 ASP A C 1
ATOM 668 O O . ASP A 1 83 ? 0.188 5.963 16.256 1.00 76.31 83 ASP A O 1
ATOM 672 N N . ASP A 1 84 ? -1.322 4.617 17.238 1.00 72.44 84 ASP A N 1
ATOM 673 C CA . ASP A 1 84 ? -0.363 3.672 17.799 1.00 72.44 84 ASP A CA 1
ATOM 674 C C . ASP A 1 84 ? 0.238 2.749 16.729 1.00 72.44 84 ASP A C 1
ATOM 676 O O . ASP A 1 84 ? -0.471 2.253 15.849 1.00 72.44 84 ASP A O 1
ATOM 680 N N . ASP A 1 85 ? 1.545 2.505 16.815 1.00 68.31 85 ASP A N 1
ATOM 681 C CA . ASP A 1 85 ? 2.283 1.694 15.840 1.00 68.31 85 A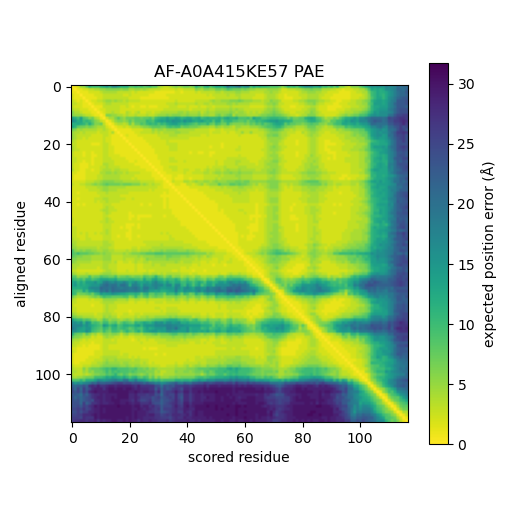SP A CA 1
ATOM 682 C C . ASP A 1 85 ? 2.009 0.184 15.968 1.00 68.31 85 ASP A C 1
ATOM 684 O O . ASP A 1 85 ? 2.285 -0.582 15.051 1.00 68.31 85 ASP A O 1
ATOM 688 N N . SER A 1 86 ? 1.367 -0.255 17.055 1.00 75.75 86 SER A N 1
ATOM 689 C CA . SER A 1 86 ? 1.087 -1.674 17.321 1.00 75.75 86 SER A CA 1
ATOM 690 C C . SER A 1 86 ? -0.064 -2.255 16.489 1.00 75.75 86 SER A C 1
ATOM 692 O O . SER A 1 86 ? -0.453 -3.400 16.710 1.00 75.75 86 SER A O 1
ATOM 694 N N . ASN A 1 87 ? -0.657 -1.489 15.565 1.00 84.62 87 ASN A N 1
ATOM 695 C CA . ASN A 1 87 ? -1.805 -1.930 14.763 1.00 84.62 87 ASN A CA 1
ATOM 696 C C . ASN A 1 87 ? -1.572 -1.747 13.251 1.00 84.62 87 ASN A C 1
ATOM 698 O O . ASN A 1 87 ? -2.305 -0.978 12.609 1.00 84.62 87 ASN A O 1
ATOM 702 N N . PRO A 1 88 ? -0.567 -2.422 12.665 1.00 89.00 88 PRO A N 1
ATOM 703 C CA . PRO A 1 88 ? -0.351 -2.379 11.227 1.00 89.00 88 PRO A CA 1
ATOM 704 C C . PRO A 1 88 ? -1.489 -3.086 10.482 1.00 89.00 88 PRO A C 1
ATOM 706 O O . PRO A 1 88 ? -2.007 -4.112 10.925 1.00 89.00 88 PRO A O 1
ATOM 709 N N . VAL A 1 89 ? -1.883 -2.525 9.339 1.00 92.69 89 VAL A N 1
ATOM 710 C CA . VAL A 1 89 ? -2.892 -3.106 8.440 1.00 92.69 89 VAL A CA 1
ATOM 711 C C . VAL A 1 89 ? -2.218 -3.684 7.212 1.00 92.69 89 VAL A C 1
ATOM 713 O O . VAL A 1 89 ? -2.376 -4.870 6.926 1.00 92.69 89 VAL A O 1
ATOM 716 N N . CYS A 1 90 ? -1.430 -2.867 6.515 1.00 93.81 90 CYS A N 1
ATOM 717 C CA . CYS A 1 90 ? -0.604 -3.337 5.416 1.00 93.81 90 CYS A CA 1
ATOM 718 C C . CYS A 1 90 ? 0.619 -2.447 5.169 1.00 93.81 90 CYS A C 1
ATOM 720 O O . CYS A 1 90 ? 0.643 -1.273 5.547 1.00 93.81 90 CYS A O 1
ATOM 722 N N . TYR A 1 91 ? 1.622 -3.038 4.520 1.00 94.19 91 TYR A N 1
ATOM 723 C CA . TYR A 1 91 ? 2.817 -2.369 4.017 1.00 94.19 91 TYR A CA 1
ATOM 724 C C . TYR A 1 91 ? 2.961 -2.630 2.521 1.00 94.19 91 TYR A C 1
ATOM 726 O O . TYR A 1 91 ? 2.771 -3.760 2.077 1.00 94.19 91 TYR A O 1
ATOM 734 N N . ILE A 1 92 ? 3.334 -1.603 1.765 1.00 95.44 92 ILE A N 1
ATOM 735 C CA . ILE A 1 92 ? 3.567 -1.661 0.323 1.00 95.44 92 ILE A CA 1
ATOM 736 C C . ILE A 1 92 ? 4.996 -1.200 0.081 1.00 95.44 92 ILE A C 1
ATOM 738 O O . ILE A 1 92 ? 5.312 -0.029 0.276 1.00 95.44 92 ILE A O 1
ATOM 742 N N . SER A 1 93 ? 5.867 -2.118 -0.318 1.00 94.69 93 SER A N 1
ATOM 743 C CA . SER A 1 93 ? 7.263 -1.832 -0.633 1.00 94.69 93 SER A CA 1
ATOM 744 C C . SER A 1 93 ? 7.472 -1.774 -2.138 1.00 94.69 93 SER A C 1
ATOM 746 O O . SER A 1 93 ? 7.066 -2.675 -2.877 1.00 94.69 93 SER A O 1
ATOM 748 N N . TYR A 1 94 ? 8.142 -0.717 -2.584 1.00 94.62 94 TYR A N 1
ATOM 749 C CA . TYR A 1 94 ? 8.445 -0.501 -3.988 1.00 94.62 94 TYR A CA 1
ATOM 750 C C . TYR A 1 94 ? 9.894 -0.084 -4.192 1.00 94.62 94 TYR A C 1
ATOM 752 O O . TYR A 1 94 ? 10.531 0.528 -3.336 1.00 94.62 94 TYR A O 1
ATOM 760 N N . SER A 1 95 ? 10.412 -0.398 -5.373 1.00 93.69 95 SER A N 1
ATOM 761 C CA . SER A 1 95 ? 11.775 -0.071 -5.776 1.00 93.69 95 SER A CA 1
ATOM 762 C C . SER A 1 95 ? 11.789 0.603 -7.137 1.00 93.69 95 SER A C 1
ATOM 764 O O . SER A 1 95 ? 10.963 0.320 -8.005 1.00 93.69 95 SER A O 1
ATOM 766 N N . LYS A 1 96 ? 12.762 1.486 -7.339 1.00 92.88 96 LYS A N 1
ATOM 767 C CA . LYS A 1 96 ? 13.014 2.127 -8.625 1.00 92.88 96 LYS A CA 1
ATOM 768 C C . LYS A 1 96 ? 13.600 1.101 -9.596 1.00 92.88 96 LYS A C 1
ATOM 770 O O . LYS A 1 96 ? 14.611 0.463 -9.297 1.00 92.88 96 LYS A O 1
ATOM 775 N N . VAL A 1 97 ? 13.004 0.945 -10.773 1.00 90.56 97 VAL A N 1
ATOM 776 C CA . VAL A 1 97 ? 13.487 -0.019 -11.770 1.00 90.56 97 VAL A CA 1
ATOM 777 C C . VAL A 1 97 ? 14.705 0.553 -12.489 1.00 90.56 97 VAL A C 1
ATOM 779 O O . VAL A 1 97 ? 14.655 1.648 -13.050 1.00 90.56 97 VAL A O 1
ATOM 782 N N . ARG A 1 98 ? 15.818 -0.191 -12.473 1.00 88.94 98 ARG A N 1
ATOM 783 C CA . ARG A 1 98 ? 17.081 0.220 -13.119 1.00 88.94 98 ARG A CA 1
ATOM 784 C C . ARG A 1 98 ? 17.085 0.015 -14.633 1.00 88.94 98 ARG A C 1
ATOM 786 O O . ARG A 1 98 ? 17.832 0.688 -15.331 1.00 88.94 98 ARG A O 1
ATOM 793 N N . GLY A 1 99 ? 16.287 -0.922 -15.123 1.00 85.19 99 GLY A N 1
ATOM 794 C CA . GLY A 1 99 ? 16.220 -1.309 -16.524 1.00 85.19 99 GLY A CA 1
ATOM 795 C C . GLY A 1 99 ? 15.557 -2.672 -16.668 1.00 85.19 99 GLY A C 1
ATOM 796 O O . GLY A 1 99 ? 15.198 -3.302 -15.673 1.00 85.19 99 GLY A O 1
ATOM 797 N N . HIS A 1 100 ? 15.417 -3.125 -17.908 1.00 85.88 100 HIS A N 1
ATOM 798 C CA . HIS A 1 100 ? 14.871 -4.438 -18.228 1.00 85.88 100 HIS A CA 1
ATOM 799 C C . HIS A 1 100 ? 15.990 -5.356 -18.703 1.00 85.88 100 HIS A C 1
ATOM 801 O O . HIS A 1 100 ? 16.876 -4.930 -19.445 1.00 85.88 100 HIS A O 1
ATOM 807 N N . TYR A 1 101 ? 15.937 -6.617 -18.289 1.00 84.25 101 TYR A N 1
ATOM 808 C CA . TYR A 1 101 ? 16.752 -7.661 -18.889 1.00 84.25 101 TYR A CA 1
ATOM 809 C C . TYR A 1 101 ? 15.967 -8.302 -20.035 1.00 84.25 101 TYR A C 1
ATOM 811 O O . TYR A 1 101 ? 14.789 -8.624 -19.888 1.00 84.25 101 TYR A O 1
ATOM 819 N N . SER A 1 102 ? 16.606 -8.490 -21.183 1.00 84.06 102 SER A N 1
ATOM 820 C CA . SER A 1 102 ? 16.044 -9.224 -22.316 1.00 84.06 102 SER A CA 1
ATOM 821 C C . SER A 1 102 ? 17.109 -10.176 -22.833 1.00 84.06 102 SER A C 1
ATOM 823 O O . SER A 1 102 ? 18.243 -9.763 -23.068 1.00 84.06 102 SER A O 1
ATOM 825 N N . PHE A 1 103 ? 16.758 -11.454 -22.963 1.00 83.06 103 PHE A N 1
ATOM 826 C CA . PHE A 1 103 ? 17.667 -12.463 -23.491 1.00 83.06 103 PHE A CA 1
ATOM 827 C C . PHE A 1 103 ? 17.714 -12.376 -25.021 1.00 83.06 103 PHE A C 1
ATOM 829 O O . PHE A 1 103 ? 16.685 -12.473 -25.688 1.00 83.06 103 PHE A O 1
ATOM 836 N N . GLY A 1 104 ? 18.918 -12.210 -25.558 1.00 72.19 104 GLY A N 1
ATOM 837 C CA . GLY A 1 104 ? 19.249 -12.260 -26.978 1.00 72.19 104 GLY A CA 1
ATOM 838 C C . GLY A 1 104 ? 20.769 -12.204 -27.130 1.00 72.19 104 GLY A C 1
ATOM 839 O O . GLY A 1 104 ? 21.444 -11.589 -26.301 1.00 72.19 104 GLY A O 1
ATOM 840 N N . GLU A 1 105 ? 21.325 -12.872 -28.141 1.00 56.12 105 GLU A N 1
ATOM 841 C CA . GLU A 1 105 ? 22.755 -12.799 -28.470 1.00 56.12 105 GLU A CA 1
ATOM 842 C C . GLU A 1 105 ? 23.130 -11.340 -28.799 1.00 56.12 105 GLU A C 1
ATOM 844 O O . GLU A 1 105 ? 22.952 -10.881 -29.923 1.00 56.12 105 GLU A O 1
ATOM 849 N N . GLY A 1 106 ? 23.576 -10.578 -27.792 1.00 57.34 106 GLY A N 1
ATOM 850 C CA . GLY A 1 106 ? 23.968 -9.171 -27.950 1.00 57.34 106 GLY A CA 1
ATOM 851 C C . GLY A 1 106 ? 23.650 -8.212 -26.794 1.00 57.34 106 GLY A C 1
ATOM 852 O O . GLY A 1 106 ? 23.831 -7.008 -26.958 1.00 57.34 106 GLY A O 1
ATOM 853 N N . SER A 1 107 ? 23.188 -8.667 -25.624 1.00 53.16 107 SER A N 1
ATOM 854 C CA . SER A 1 107 ? 22.916 -7.754 -24.502 1.00 53.16 107 SER A CA 1
ATOM 855 C C . SER A 1 107 ? 24.198 -7.363 -23.750 1.00 53.16 107 SER A C 1
ATOM 857 O O . SER A 1 107 ? 24.647 -8.072 -22.846 1.00 53.16 107 SER A O 1
ATOM 859 N N . HIS A 1 108 ? 24.771 -6.211 -24.108 1.00 48.69 108 HIS A N 1
ATOM 860 C CA . HIS A 1 108 ? 25.770 -5.502 -23.307 1.00 48.69 108 HIS A CA 1
ATOM 861 C C . HIS A 1 108 ? 25.126 -5.095 -21.969 1.00 48.69 108 HIS A C 1
ATOM 863 O O . HIS A 1 108 ? 24.289 -4.195 -21.900 1.00 48.69 108 HIS A O 1
ATOM 869 N N . LEU A 1 109 ? 25.481 -5.796 -20.892 1.00 55.50 109 LEU A N 1
ATOM 870 C CA . LEU A 1 109 ? 25.173 -5.366 -19.533 1.00 55.50 109 LEU A CA 1
ATOM 871 C C . LEU A 1 109 ? 25.902 -4.045 -19.262 1.00 55.50 109 LEU A C 1
ATOM 873 O O . LEU A 1 109 ? 27.123 -3.980 -19.364 1.00 55.50 109 LEU A O 1
ATOM 877 N N . LEU A 1 110 ? 25.125 -3.038 -18.855 1.00 56.94 110 LEU A N 1
ATOM 878 C CA . LEU A 1 110 ? 25.572 -1.802 -18.212 1.00 56.94 110 LEU A CA 1
ATOM 879 C C . LEU A 1 110 ? 26.493 -0.929 -19.078 1.00 56.94 110 LEU A C 1
ATOM 881 O O . LEU A 1 110 ? 27.701 -0.872 -18.856 1.00 56.94 110 LEU A O 1
ATOM 885 N N . GLU A 1 111 ? 25.908 -0.116 -19.960 1.00 46.34 111 GLU A N 1
ATOM 886 C CA . GLU A 1 111 ? 26.531 1.170 -20.277 1.00 46.34 111 GLU A CA 1
ATOM 887 C C . GLU A 1 111 ? 26.404 2.046 -19.018 1.00 46.34 111 GLU A C 1
ATOM 889 O O . GLU A 1 111 ? 25.458 2.813 -18.830 1.00 46.34 111 GLU A O 1
ATOM 894 N N . GLN A 1 112 ? 27.325 1.846 -18.068 1.00 50.88 112 GLN A N 1
ATOM 895 C CA . GLN A 1 112 ? 27.632 2.890 -17.108 1.00 50.88 112 GLN A CA 1
ATOM 896 C C . GLN A 1 112 ? 28.132 4.056 -17.949 1.00 50.88 112 GLN A C 1
ATOM 898 O O . GLN A 1 112 ? 29.233 3.987 -18.493 1.00 50.88 112 GLN A O 1
ATOM 903 N N . LYS A 1 113 ? 27.304 5.095 -18.103 1.00 47.88 113 LYS A N 1
ATOM 904 C CA . LYS A 1 113 ? 27.785 6.385 -18.583 1.00 47.88 113 LYS A CA 1
ATOM 905 C C . LYS A 1 113 ? 28.888 6.818 -17.628 1.00 47.88 113 LYS A C 1
ATOM 907 O O . LYS A 1 113 ? 28.613 7.255 -16.512 1.00 47.88 113 LYS A O 1
ATOM 912 N N . GLY A 1 114 ? 30.120 6.592 -18.073 1.00 40.88 114 GLY A N 1
ATOM 913 C CA . GLY A 1 114 ? 31.299 7.221 -17.529 1.00 40.88 114 GLY A CA 1
ATOM 914 C C . GLY A 1 114 ? 31.077 8.721 -17.572 1.00 40.88 114 GLY A C 1
ATOM 915 O O . GLY A 1 114 ? 30.667 9.279 -18.591 1.00 40.88 114 GLY A O 1
ATOM 916 N N . ASP A 1 115 ? 31.279 9.319 -16.413 1.00 49.12 115 ASP A N 1
ATOM 917 C CA . ASP A 1 115 ? 31.565 10.729 -16.255 1.00 49.12 115 ASP A CA 1
ATOM 918 C C . ASP A 1 115 ? 32.771 11.136 -17.125 1.00 49.12 115 ASP A C 1
ATOM 920 O O . ASP A 1 115 ? 33.639 10.299 -17.394 1.00 49.12 115 ASP A O 1
ATOM 924 N N . GLN A 1 116 ? 32.812 12.432 -17.459 1.00 36.72 116 GLN A N 1
ATOM 925 C CA . GLN A 1 116 ? 33.926 13.241 -17.991 1.00 36.72 116 GLN A CA 1
ATOM 926 C C . GLN A 1 116 ? 33.982 13.554 -19.494 1.00 36.72 116 GLN A C 1
ATOM 928 O O . GLN A 1 116 ? 33.591 12.733 -20.329 1.00 36.72 116 GLN A O 1
ATOM 933 N N . PRO A 1 117 ? 34.524 14.740 -19.863 1.00 55.03 117 PRO A N 1
ATOM 934 C CA . PRO A 1 117 ? 35.344 15.673 -19.056 1.00 55.03 117 PRO A CA 1
ATOM 935 C C . PRO A 1 117 ? 34.650 16.900 -18.458 1.00 55.03 117 PRO A C 1
ATOM 937 O O . PRO A 1 117 ? 33.711 17.440 -19.082 1.00 55.03 117 PRO A O 1
#

Nearest PDB structures (foldseek):
  3tfa-assembly2_B  TM=4.805E-01  e=6.780E-02  Nostoc sp. PCC 7120 = FACHB-418
  4r9z-assembly1_A  TM=3.453E-01  e=2.871E-01  Mycobacterium avium subsp. paratuberculosis K-10
  3bbj-assembly1_A  TM=3.912E-01  e=1.142E+00  Thermobifida fusca YX
  7b2d-assembly1_A  TM=2.675E-01  e=5.377E-01  Rhipicephalus pulchellus
  1pn4-assembly2_C  TM=3.492E-01  e=2.277E+00  Candida tropicalis

pLDDT: mean 85.13, std 14.75, range [36.72, 97.0]

Radius of gyration: 17.87 Å; Cα contacts (8 Å, |Δi|>4): 177; chains: 1; bounding box: 53×28×46 Å

Sequence (117 aa):
MMFFIHHVQTYKNVNRKGQEMCEFAQAYDGILVQDECAMDSLKCEFEEVVKELNEKYPNQKKLKFNGHNGDSSGGQWSIKLGDDDSNPVCYISYSKVRGHYSFGEGSHLLEQKGDQP

Mean predicted aligned error: 8.29 Å

Secondary structure (DSSP, 8-state):
--EEEEEEEE-SS--HHHHHHHHHHHTTTTPEE-SHHHHHHHHHHHHHHHHHHHHH-TTSPPEEEEEE--STTEEEEEEEESS-TT-EEEEEEEEE-------STT-----------

Organism: NCBI:txid371601

Foldseek 3Di:
DKKWFADKDFDPPDPPLLVVLSVVRVVRHGDMQDDPVSVVVVLVVSVVSQVVSCVVCVPFFRKDWDWAADPPFWTKIWIAGHDDPPGTGMMTTMTDDPDDDDDDDDDDPDPPVDDDD

Solvent-accessible surface area (backbone atoms only — not comparable to full-atom values): 6846 Å² total; per-r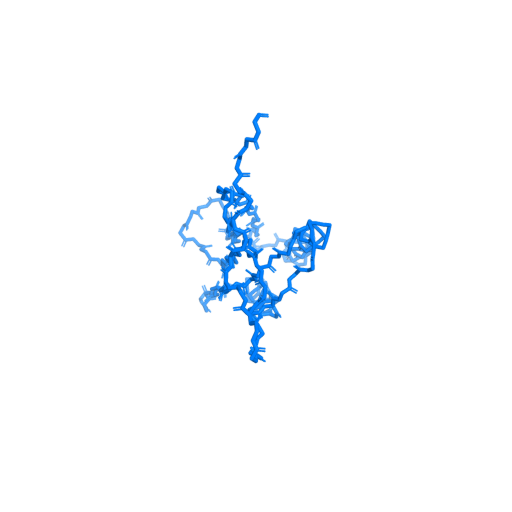esidue (Å²): 96,34,33,32,27,75,43,53,48,66,53,86,93,49,56,74,66,40,43,55,51,31,58,58,52,54,76,50,46,71,38,79,36,77,27,57,68,54,48,52,50,51,52,50,50,54,54,48,52,40,49,51,48,32,68,76,40,71,93,49,76,44,57,39,81,44,78,46,79,47,66,100,58,33,32,40,36,39,32,25,46,46,89,54,83,91,35,67,28,33,36,42,35,34,33,53,56,91,75,83,90,70,94,60,101,79,68,77,80,74,86,70,79,72,83,83,135